Protein AF-E4RVJ8-F1 (afdb_monomer_lite)

Organism: Leadbetterella byssophila (strain DSM 17132 / JCM 16389 / KACC 11308 / NBRC 106382 / 4M15) (NCBI:txid649349)

Foldseek 3Di:
DDDDPPPPPPPDDPLLVVLVVCLVVVPPCSLVSVCLVPVVVLVDPDDLVVCQVVVCVVSVHNRDDSVSSVVCNVCVVVNVVVNVVVVPPPPPDDDDPDDDDD

Radius of gyration: 18.83 Å; chains: 1; bounding box: 49×25×59 Å

Secondary structure (DSSP, 8-state):
-------------HHHHHHHHHHHTT-TTHHHHHHHHTHHHHHS---HHHHHHHHHHHHTS----HHHHHHHHHHHHHHGGGTTTTSSTTSSSS--------

Sequence (102 aa):
MNQRPNQSTTGLSPARALLLTLYERKDAKRRRFLYHYYRNFFEEPYSVGYLVEIINRDLGKALVTARDIKYIRANVYKWKQEGEILSTKSQTDQRDGQSNPS

Structure (mmCIF, N/CA/C/O backbone):
data_AF-E4RVJ8-F1
#
_entry.id   AF-E4RVJ8-F1
#
loop_
_atom_site.group_PDB
_atom_site.id
_atom_site.type_symbol
_atom_site.label_atom_id
_atom_site.label_alt_id
_atom_site.label_comp_id
_atom_site.label_asym_id
_atom_site.label_entity_id
_atom_site.label_seq_id
_atom_site.pdbx_PDB_ins_code
_atom_site.Cartn_x
_atom_site.Cartn_y
_atom_site.Cartn_z
_atom_site.occupancy
_atom_site.B_iso_or_equiv
_atom_site.auth_seq_id
_atom_site.auth_comp_id
_atom_site.auth_asym_id
_atom_site.auth_atom_id
_atom_site.pdbx_PDB_model_num
ATOM 1 N N . MET A 1 1 ? -25.406 -8.255 39.015 1.00 43.03 1 MET A N 1
ATOM 2 C CA . MET A 1 1 ? -25.372 -7.293 37.890 1.00 43.03 1 MET A CA 1
ATOM 3 C C . MET A 1 1 ? -23.935 -7.208 37.405 1.00 43.03 1 MET A C 1
ATOM 5 O O . MET A 1 1 ? -23.144 -6.480 37.983 1.00 43.03 1 MET A O 1
ATOM 9 N N . ASN A 1 2 ? -23.569 -8.026 36.418 1.00 43.56 2 ASN A N 1
ATOM 10 C CA . ASN A 1 2 ? -22.188 -8.109 35.944 1.00 43.56 2 ASN A CA 1
ATOM 11 C C . ASN A 1 2 ? -22.005 -7.144 34.775 1.00 43.56 2 ASN A C 1
ATOM 13 O O . ASN A 1 2 ? -22.358 -7.468 33.644 1.00 43.56 2 ASN A O 1
ATOM 17 N N . GLN A 1 3 ? -21.455 -5.963 35.048 1.00 48.53 3 GLN A N 1
ATOM 18 C CA . GLN A 1 3 ? -20.867 -5.151 33.992 1.00 48.53 3 GLN A CA 1
ATOM 19 C C . GLN A 1 3 ? -19.481 -5.716 33.670 1.00 48.53 3 GLN A C 1
ATOM 21 O O . GLN A 1 3 ? -18.572 -5.674 34.494 1.00 48.53 3 GLN A O 1
ATOM 26 N N . ARG A 1 4 ? -19.324 -6.249 32.458 1.00 44.47 4 ARG A N 1
ATOM 27 C CA . ARG A 1 4 ? -18.021 -6.409 31.809 1.00 44.47 4 ARG A CA 1
ATOM 28 C C . ARG A 1 4 ? -17.947 -5.328 30.729 1.00 44.47 4 ARG A C 1
ATOM 30 O O . ARG A 1 4 ? -18.682 -5.440 29.747 1.00 44.47 4 ARG A O 1
ATOM 37 N N . PRO A 1 5 ? -17.118 -4.282 30.871 1.00 51.00 5 PRO A N 1
ATOM 38 C CA . PRO A 1 5 ? -16.837 -3.409 29.745 1.00 51.00 5 PRO A CA 1
ATOM 39 C C . PRO A 1 5 ? -16.041 -4.226 28.720 1.00 51.00 5 PRO A C 1
ATOM 41 O O . PRO A 1 5 ? -14.917 -4.650 28.982 1.00 51.00 5 PRO A O 1
ATOM 44 N N . ASN A 1 6 ? -16.647 -4.496 27.564 1.00 42.97 6 ASN A N 1
ATOM 45 C CA . ASN A 1 6 ? -15.969 -5.103 26.425 1.00 42.97 6 ASN A CA 1
ATOM 46 C C . ASN A 1 6 ? -15.025 -4.061 25.808 1.00 42.97 6 ASN A C 1
ATOM 48 O O . ASN A 1 6 ? -15.367 -3.378 24.844 1.00 42.97 6 ASN A O 1
ATOM 52 N N . GLN A 1 7 ? -13.849 -3.895 26.410 1.00 51.06 7 GLN A N 1
ATOM 53 C CA . GLN A 1 7 ? -12.745 -3.170 25.800 1.00 51.06 7 GLN A CA 1
ATOM 54 C C . GLN A 1 7 ? -12.041 -4.089 24.805 1.00 51.06 7 GLN A C 1
ATOM 56 O O . GLN A 1 7 ? -11.099 -4.795 25.145 1.00 51.06 7 GLN A O 1
ATOM 61 N N . SER A 1 8 ? -12.512 -4.059 23.562 1.00 46.47 8 SER A N 1
ATOM 62 C CA . SER A 1 8 ? -11.779 -4.591 22.409 1.00 46.47 8 SER A CA 1
ATOM 63 C C . SER A 1 8 ? -11.461 -3.475 21.411 1.00 46.47 8 SER A C 1
ATOM 65 O O . SER A 1 8 ? -11.493 -3.672 20.202 1.00 46.47 8 SER A O 1
ATOM 67 N N . THR A 1 9 ? -11.133 -2.275 21.897 1.00 50.38 9 THR A N 1
ATOM 68 C CA . THR A 1 9 ? -10.277 -1.344 21.149 1.00 50.38 9 THR A CA 1
ATOM 69 C C . THR A 1 9 ? -8.834 -1.796 21.341 1.00 50.38 9 THR A C 1
ATOM 71 O O . THR A 1 9 ? -8.054 -1.162 22.048 1.00 50.38 9 THR A O 1
ATOM 74 N N . THR A 1 10 ? -8.496 -2.955 20.779 1.00 50.06 10 THR A N 1
ATOM 75 C CA . THR A 1 10 ? -7.122 -3.455 20.729 1.00 50.06 10 THR A CA 1
ATOM 76 C C . THR A 1 10 ? -6.271 -2.383 20.056 1.00 50.06 10 THR A C 1
ATOM 78 O O . THR A 1 10 ? -6.524 -2.029 18.904 1.00 50.06 10 THR A O 1
ATOM 81 N N . GLY A 1 11 ? -5.325 -1.812 20.807 1.00 54.84 11 GLY A N 1
ATOM 82 C CA . GLY A 1 11 ? -4.494 -0.695 20.373 1.00 54.84 11 GLY A CA 1
ATOM 83 C C . GLY A 1 11 ? -3.888 -0.962 19.001 1.00 54.84 11 GLY A C 1
ATOM 84 O O . GLY A 1 11 ? -3.068 -1.864 18.836 1.00 54.84 11 GLY A O 1
ATOM 85 N N . LEU A 1 12 ? -4.321 -0.192 18.001 1.00 63.44 12 LEU A N 1
ATOM 86 C CA . LEU A 1 12 ? -3.677 -0.173 16.694 1.00 63.44 12 LEU A CA 1
ATOM 87 C C . LEU A 1 12 ? -2.194 0.125 16.919 1.00 63.44 12 LEU A C 1
ATOM 89 O O . LEU A 1 12 ? -1.866 1.056 17.658 1.00 63.44 12 LEU A O 1
ATOM 93 N N . SER A 1 13 ? -1.297 -0.634 16.282 1.00 82.25 13 SER A N 1
ATOM 94 C CA . SER A 1 13 ? 0.124 -0.290 16.327 1.00 82.25 13 SER A CA 1
ATOM 95 C C . SER A 1 13 ? 0.293 1.171 15.870 1.00 82.25 13 SER A C 1
ATOM 97 O O . SER A 1 13 ? -0.402 1.597 14.935 1.00 82.25 13 SER A O 1
ATOM 99 N N . PRO A 1 14 ? 1.188 1.966 16.487 1.00 85.19 14 PRO A N 1
ATOM 100 C CA . PRO A 1 14 ? 1.356 3.377 16.129 1.00 85.19 14 PRO A CA 1
ATOM 101 C C . PRO A 1 14 ? 1.585 3.587 14.624 1.00 85.19 14 PRO A C 1
ATOM 103 O O . PRO A 1 14 ? 1.063 4.525 14.023 1.00 85.19 14 PRO A O 1
ATOM 106 N N . ALA A 1 15 ? 2.293 2.650 13.985 1.00 86.69 15 ALA A N 1
ATOM 107 C CA . ALA A 1 15 ? 2.530 2.650 12.547 1.00 86.69 15 ALA A CA 1
ATOM 108 C C . ALA A 1 15 ? 1.252 2.403 11.720 1.00 86.69 15 ALA A C 1
ATOM 110 O O . ALA A 1 15 ? 1.043 3.079 10.711 1.00 86.69 15 ALA A O 1
ATOM 111 N N . ARG A 1 16 ? 0.360 1.498 12.149 1.00 91.06 16 ARG A N 1
ATOM 112 C CA . ARG A 1 16 ? -0.935 1.277 11.483 1.00 91.06 16 ARG A CA 1
ATOM 113 C C . ARG A 1 16 ? -1.838 2.502 11.604 1.00 91.06 16 ARG A C 1
ATOM 115 O O . ARG A 1 16 ? -2.433 2.913 10.611 1.00 91.06 16 ARG A O 1
ATOM 122 N N . ALA A 1 17 ? -1.915 3.111 12.787 1.00 91.00 17 ALA A N 1
ATOM 123 C CA . ALA A 1 17 ? -2.699 4.329 13.003 1.00 91.00 17 ALA A CA 1
ATOM 124 C C . ALA A 1 17 ? -2.197 5.494 12.129 1.00 91.00 17 ALA A C 1
ATOM 126 O O . ALA A 1 17 ? -2.995 6.199 11.502 1.00 91.00 17 ALA A O 1
ATOM 127 N N . LEU A 1 18 ? -0.873 5.647 12.012 1.00 92.88 18 LEU A N 1
ATOM 128 C CA . LEU A 1 18 ? -0.260 6.631 11.123 1.00 92.88 18 LEU A CA 1
ATOM 129 C C . LEU A 1 18 ? -0.596 6.361 9.651 1.00 92.88 18 LEU A C 1
ATOM 131 O O . LEU A 1 18 ? -1.004 7.280 8.943 1.00 92.88 18 LEU A O 1
ATOM 135 N N . LEU A 1 19 ? -0.486 5.112 9.191 1.00 93.81 19 LEU A N 1
ATOM 136 C CA . LEU A 1 19 ? -0.850 4.736 7.824 1.00 93.81 19 LEU A CA 1
ATOM 137 C C . LEU A 1 19 ? -2.312 5.086 7.508 1.00 93.81 19 LEU A C 1
ATOM 139 O O . LEU A 1 19 ? -2.584 5.682 6.465 1.00 93.81 19 LEU A O 1
ATOM 143 N N . LEU A 1 20 ? -3.240 4.783 8.418 1.00 93.88 20 LEU A N 1
ATOM 144 C CA . LEU A 1 20 ? -4.653 5.146 8.266 1.00 93.88 20 LEU A CA 1
ATOM 145 C C . LEU A 1 20 ? -4.835 6.666 8.170 1.00 93.88 20 LEU A C 1
ATOM 147 O O . LEU A 1 20 ? -5.495 7.142 7.248 1.00 93.88 20 LEU A O 1
ATOM 151 N N . THR A 1 21 ? -4.162 7.427 9.036 1.00 93.94 21 THR A N 1
ATOM 152 C CA . THR A 1 21 ? -4.196 8.900 9.023 1.00 93.94 21 THR A CA 1
ATOM 153 C C . THR A 1 21 ? -3.679 9.473 7.698 1.00 93.94 21 THR A C 1
ATOM 155 O O . THR A 1 21 ? -4.260 10.410 7.148 1.00 93.94 21 THR A O 1
ATOM 158 N N . LEU A 1 22 ? -2.603 8.903 7.140 1.00 95.06 22 LEU A N 1
ATOM 159 C CA . LEU A 1 22 ? -2.060 9.311 5.838 1.00 95.06 22 LEU A CA 1
ATOM 160 C C . LEU A 1 22 ? -3.058 9.055 4.699 1.00 95.06 22 LEU A C 1
ATOM 162 O O . LEU A 1 22 ? -3.146 9.854 3.763 1.00 95.06 22 LEU A O 1
ATOM 166 N N . TYR A 1 23 ? -3.817 7.959 4.767 1.00 94.19 23 TYR A N 1
ATOM 167 C CA . TYR A 1 23 ? -4.870 7.659 3.797 1.00 94.19 23 TYR A CA 1
ATOM 168 C C . TYR A 1 23 ? -6.074 8.594 3.931 1.00 94.19 23 TYR A C 1
ATOM 170 O O . TYR A 1 23 ? -6.544 9.107 2.914 1.00 94.19 23 TYR A O 1
ATOM 178 N N . GLU A 1 24 ? -6.519 8.881 5.153 1.00 93.44 24 GLU A N 1
ATOM 179 C CA . GLU A 1 24 ? -7.622 9.814 5.429 1.00 93.44 24 GLU A CA 1
ATOM 180 C C . GLU A 1 24 ? -7.311 11.226 4.916 1.00 93.44 24 GLU A C 1
ATOM 182 O O . GLU A 1 24 ? -8.129 11.841 4.233 1.00 93.44 24 GLU A O 1
ATOM 187 N N . ARG A 1 25 ? -6.083 11.704 5.140 1.00 94.94 25 ARG A N 1
ATOM 188 C CA . ARG A 1 25 ? -5.613 13.018 4.666 1.00 94.94 25 ARG A CA 1
ATOM 189 C C . ARG A 1 25 ? -5.245 13.047 3.184 1.00 94.94 25 ARG A C 1
ATOM 191 O O . ARG A 1 25 ? -4.871 14.096 2.669 1.00 94.94 25 ARG A O 1
ATOM 198 N N . LYS A 1 26 ? -5.314 11.903 2.494 1.00 92.88 26 LYS A N 1
ATOM 199 C CA . LYS A 1 26 ? -4.836 11.726 1.115 1.00 92.88 26 LYS A CA 1
ATOM 200 C C . LYS A 1 26 ? -3.393 12.215 0.925 1.00 92.88 26 LYS A C 1
ATOM 202 O O . LYS A 1 26 ? -3.038 12.679 -0.159 1.00 92.88 26 LYS A O 1
ATOM 207 N N . ASP A 1 27 ? -2.546 12.025 1.932 1.00 94.44 27 ASP A N 1
ATOM 208 C CA . ASP A 1 27 ? -1.149 12.455 1.909 1.00 94.44 27 ASP A CA 1
ATOM 209 C C . ASP A 1 27 ? -0.376 11.742 0.782 1.00 94.44 27 ASP A C 1
ATOM 211 O O . ASP A 1 27 ? -0.623 10.567 0.479 1.00 94.44 27 ASP A O 1
ATOM 215 N N . ALA A 1 28 ? 0.559 12.445 0.139 1.00 90.31 28 ALA A N 1
ATOM 216 C CA . ALA A 1 28 ? 1.395 11.891 -0.927 1.00 90.31 28 ALA A CA 1
ATOM 217 C C . ALA A 1 28 ? 2.335 10.781 -0.417 1.00 90.31 28 ALA A C 1
ATOM 219 O O . ALA A 1 28 ? 2.638 9.830 -1.145 1.00 90.31 28 ALA A O 1
ATOM 220 N N . LYS A 1 29 ? 2.750 10.852 0.853 1.00 92.19 29 LYS A N 1
ATOM 221 C CA . LYS A 1 29 ? 3.641 9.886 1.510 1.00 92.19 29 LYS A CA 1
ATOM 222 C C . LYS A 1 29 ? 2.954 8.560 1.822 1.00 92.19 29 LYS A C 1
ATOM 224 O O . LYS A 1 29 ? 3.654 7.576 2.058 1.00 92.19 29 LYS A O 1
ATOM 229 N N . ARG A 1 30 ? 1.616 8.487 1.767 1.00 95.00 30 ARG A N 1
ATOM 230 C CA . ARG A 1 30 ? 0.850 7.280 2.133 1.00 95.00 30 ARG A CA 1
ATOM 231 C C . ARG A 1 30 ? 1.323 6.024 1.404 1.00 95.00 30 ARG A C 1
ATOM 233 O O . ARG A 1 30 ? 1.463 4.979 2.020 1.00 95.00 30 ARG A O 1
ATOM 240 N N . ARG A 1 31 ? 1.642 6.134 0.107 1.00 95.44 31 ARG A N 1
ATOM 241 C CA . ARG A 1 31 ? 2.082 4.996 -0.721 1.00 95.44 31 ARG A CA 1
ATOM 242 C C . ARG A 1 31 ? 3.468 4.508 -0.327 1.00 95.44 31 ARG A C 1
ATOM 244 O O . ARG A 1 31 ? 3.726 3.311 -0.305 1.00 95.44 31 ARG A O 1
ATOM 251 N N . ARG A 1 32 ? 4.353 5.447 -0.003 1.00 94.38 32 ARG A N 1
ATOM 252 C CA . ARG A 1 32 ? 5.704 5.129 0.441 1.00 94.38 32 ARG A CA 1
ATOM 253 C C . ARG A 1 32 ? 5.685 4.489 1.829 1.00 94.38 32 ARG A C 1
ATOM 255 O O . ARG A 1 32 ? 6.349 3.481 2.037 1.00 94.38 32 ARG A O 1
ATOM 262 N N . PHE A 1 33 ? 4.882 5.022 2.748 1.00 95.00 33 PHE A N 1
ATOM 263 C CA . PHE A 1 33 ? 4.690 4.406 4.060 1.00 95.00 33 PHE A CA 1
ATOM 264 C C . PHE A 1 33 ? 4.053 3.013 3.941 1.00 95.00 33 PHE A C 1
ATOM 266 O O . PHE A 1 33 ? 4.517 2.084 4.592 1.00 95.00 33 PHE A O 1
ATOM 273 N N . LEU A 1 34 ? 3.060 2.843 3.056 1.00 95.75 34 LEU A N 1
ATOM 274 C CA . LEU A 1 34 ? 2.440 1.545 2.779 1.00 95.75 34 LEU A CA 1
ATOM 275 C C . LEU A 1 34 ? 3.476 0.502 2.340 1.00 95.75 34 LEU A C 1
ATOM 277 O O . LEU A 1 34 ? 3.451 -0.620 2.839 1.00 95.75 34 LEU A O 1
ATOM 281 N N . TYR A 1 35 ? 4.395 0.877 1.443 1.00 95.62 35 TYR A N 1
ATOM 282 C CA . TYR A 1 35 ? 5.481 -0.006 1.021 1.00 95.62 35 TYR A CA 1
ATOM 283 C C . TYR A 1 35 ? 6.346 -0.450 2.201 1.00 95.62 35 TYR A C 1
ATOM 285 O O . TYR A 1 35 ? 6.575 -1.640 2.355 1.00 95.62 35 TYR A O 1
ATOM 293 N N . HIS A 1 36 ? 6.810 0.478 3.041 1.00 93.44 36 HIS A N 1
ATOM 294 C CA . HIS A 1 36 ? 7.665 0.116 4.175 1.00 93.44 36 HIS A CA 1
ATOM 295 C C . HIS A 1 36 ? 6.926 -0.742 5.209 1.00 93.44 36 HIS A C 1
ATOM 297 O O . HIS A 1 36 ? 7.506 -1.692 5.725 1.00 93.44 36 HIS A O 1
ATOM 303 N N . TYR A 1 37 ? 5.651 -0.446 5.472 1.00 94.62 37 TYR A N 1
ATOM 304 C CA . TYR A 1 37 ? 4.835 -1.202 6.423 1.00 94.62 37 TYR A CA 1
ATOM 305 C C . TYR A 1 37 ? 4.573 -2.644 5.952 1.00 94.62 37 TYR A C 1
ATOM 307 O O . TYR A 1 37 ? 4.648 -3.573 6.747 1.00 94.62 37 TYR A O 1
ATOM 315 N N . TYR A 1 38 ? 4.320 -2.849 4.655 1.00 95.12 38 TYR A N 1
ATOM 316 C CA . TYR A 1 38 ? 4.051 -4.165 4.054 1.00 95.12 38 TYR A CA 1
ATOM 317 C C . TYR A 1 38 ? 5.199 -4.660 3.167 1.00 95.12 38 TYR A C 1
ATOM 319 O O . TYR A 1 38 ? 4.961 -5.346 2.172 1.00 95.12 38 TYR A O 1
ATOM 327 N N . ARG A 1 39 ? 6.447 -4.309 3.497 1.00 93.19 39 ARG A N 1
ATOM 328 C CA . ARG A 1 39 ? 7.613 -4.509 2.621 1.00 93.19 39 ARG A CA 1
ATOM 329 C C . ARG A 1 39 ? 7.717 -5.933 2.084 1.00 93.19 39 ARG A C 1
ATOM 331 O O . ARG A 1 39 ? 7.832 -6.112 0.875 1.00 93.19 39 ARG A O 1
ATOM 338 N N . ASN A 1 40 ? 7.569 -6.916 2.966 1.00 92.12 40 ASN A N 1
ATOM 339 C CA . ASN A 1 40 ? 7.675 -8.335 2.632 1.00 92.12 40 ASN A CA 1
ATOM 340 C C . ASN A 1 40 ? 6.676 -8.742 1.534 1.00 92.12 40 ASN A C 1
ATOM 342 O O . ASN A 1 40 ? 7.025 -9.471 0.616 1.00 92.12 40 ASN A O 1
ATOM 346 N N . PHE A 1 41 ? 5.452 -8.201 1.548 1.00 93.50 41 PHE A N 1
ATOM 347 C CA . PHE A 1 41 ? 4.468 -8.485 0.499 1.00 93.50 41 PHE A CA 1
ATOM 348 C C . PHE A 1 41 ? 4.862 -7.912 -0.869 1.00 93.50 41 PHE A C 1
ATOM 350 O O . PHE A 1 41 ? 4.471 -8.451 -1.900 1.00 93.50 41 PHE A O 1
ATOM 357 N N . PHE A 1 42 ? 5.607 -6.807 -0.905 1.00 92.88 42 PHE A N 1
ATOM 358 C CA . PHE A 1 42 ? 6.057 -6.195 -2.157 1.00 92.88 42 PHE A CA 1
ATOM 359 C C . PHE A 1 42 ? 7.350 -6.802 -2.706 1.00 92.88 42 PHE A C 1
ATOM 361 O O . PHE A 1 42 ? 7.655 -6.577 -3.878 1.00 92.88 42 PHE A O 1
ATOM 368 N N . GLU A 1 43 ? 8.107 -7.524 -1.881 1.00 90.00 43 GLU A N 1
ATOM 369 C CA . GLU A 1 43 ? 9.308 -8.251 -2.306 1.00 90.00 43 GLU A CA 1
ATOM 370 C C . GLU A 1 43 ? 8.958 -9.594 -2.965 1.00 90.00 43 GLU A C 1
ATOM 372 O O . GLU A 1 43 ? 9.688 -10.048 -3.843 1.00 90.00 43 GLU A O 1
ATOM 377 N N . GLU A 1 44 ? 7.787 -10.148 -2.648 1.00 92.31 44 GLU A N 1
ATOM 378 C CA . GLU A 1 44 ? 7.244 -11.357 -3.266 1.00 92.31 44 GLU A CA 1
ATOM 379 C C . GLU A 1 44 ? 6.492 -11.084 -4.592 1.00 92.31 44 GLU A C 1
ATOM 381 O O . GLU A 1 44 ? 5.860 -10.028 -4.768 1.00 92.31 44 GLU A O 1
ATOM 386 N N . PRO A 1 45 ? 6.467 -12.045 -5.540 1.00 92.88 45 PRO A N 1
ATOM 387 C CA . PRO A 1 45 ? 5.847 -11.893 -6.860 1.00 92.88 45 PRO A CA 1
ATOM 388 C C . PRO A 1 45 ? 4.310 -12.033 -6.839 1.00 92.88 45 PRO A C 1
ATOM 390 O O . PRO A 1 45 ? 3.708 -12.620 -7.738 1.00 92.88 45 PRO A O 1
ATOM 393 N N . TYR A 1 46 ? 3.633 -11.470 -5.836 1.00 96.62 46 TYR A N 1
ATOM 394 C CA . TYR A 1 46 ? 2.173 -11.537 -5.729 1.00 96.62 46 TYR A CA 1
ATOM 395 C C . TYR A 1 46 ? 1.451 -10.781 -6.856 1.00 96.62 46 TYR A C 1
ATOM 397 O O . TYR A 1 46 ? 1.966 -9.827 -7.450 1.00 96.62 46 TYR A O 1
ATOM 405 N N . SER A 1 47 ? 0.208 -11.154 -7.156 1.00 97.38 47 SER A N 1
ATOM 406 C CA . SER A 1 47 ? -0.607 -10.389 -8.105 1.00 97.38 47 SER A CA 1
ATOM 407 C C . SER A 1 47 ? -1.060 -9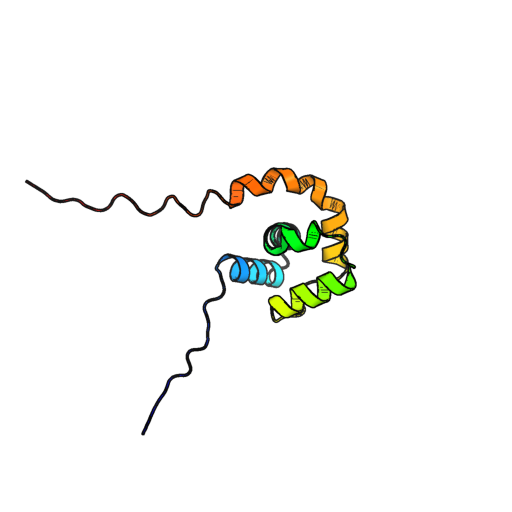.053 -7.495 1.00 97.38 47 SER A C 1
ATOM 409 O O . SER A 1 47 ? -1.155 -8.897 -6.278 1.00 97.38 47 SER A O 1
ATOM 411 N N . VAL A 1 48 ? -1.367 -8.062 -8.342 1.00 97.56 48 VAL A N 1
ATOM 412 C CA . VAL A 1 48 ? -1.879 -6.760 -7.871 1.00 97.56 48 VAL A CA 1
ATOM 413 C C . VAL A 1 48 ? -3.199 -6.924 -7.115 1.00 97.56 48 VAL A C 1
ATOM 415 O O . VAL A 1 48 ? -3.387 -6.282 -6.087 1.00 97.56 48 VAL A O 1
ATOM 418 N N . GLY A 1 49 ? -4.098 -7.778 -7.615 1.00 97.62 49 GLY A N 1
ATOM 419 C CA . GLY A 1 49 ? -5.388 -8.044 -6.975 1.00 97.62 49 GLY A CA 1
ATOM 420 C C . GLY A 1 49 ? -5.220 -8.665 -5.592 1.00 97.62 49 GLY A C 1
ATOM 421 O O . GLY A 1 49 ? -5.803 -8.169 -4.633 1.00 97.62 49 GLY A O 1
ATOM 422 N N . TYR A 1 50 ? -4.339 -9.662 -5.477 1.00 97.69 50 TYR A N 1
ATOM 423 C CA . TYR A 1 50 ? -4.046 -10.312 -4.201 1.00 97.69 50 TYR A CA 1
ATOM 424 C C . TYR A 1 50 ? -3.495 -9.327 -3.163 1.00 97.69 50 TYR A C 1
ATOM 426 O O . TYR A 1 50 ? -3.964 -9.301 -2.029 1.00 97.69 50 TYR A O 1
ATOM 434 N N . LEU A 1 51 ? -2.555 -8.458 -3.557 1.00 97.94 51 LEU A N 1
ATOM 435 C CA . LEU A 1 51 ? -2.008 -7.434 -2.660 1.00 97.94 51 LEU A CA 1
ATOM 436 C C . LEU A 1 51 ? -3.074 -6.458 -2.160 1.00 97.94 51 LEU A C 1
ATOM 438 O O . LEU A 1 51 ? -3.096 -6.130 -0.978 1.00 97.94 51 LEU A O 1
ATOM 442 N N . VAL A 1 52 ? -3.961 -5.994 -3.044 1.00 98.00 52 VAL A N 1
ATOM 443 C CA . VAL A 1 52 ? -5.077 -5.120 -2.652 1.00 98.00 52 VAL A CA 1
ATOM 444 C C . VAL A 1 52 ? -5.971 -5.819 -1.633 1.00 98.00 52 VAL A C 1
ATOM 446 O O . VAL A 1 52 ? -6.343 -5.213 -0.630 1.00 98.00 52 VAL A O 1
ATOM 449 N N . GLU A 1 53 ? -6.312 -7.079 -1.886 1.00 97.38 53 GLU A N 1
ATOM 450 C CA . GLU A 1 53 ? -7.201 -7.848 -1.025 1.00 97.38 53 GLU A CA 1
ATOM 451 C C . GLU A 1 53 ? -6.594 -8.075 0.362 1.00 97.38 53 GLU A C 1
ATOM 453 O O . GLU A 1 53 ? -7.210 -7.705 1.362 1.00 97.38 53 GLU A O 1
ATOM 458 N N . ILE A 1 54 ? -5.382 -8.635 0.434 1.00 97.06 54 ILE A N 1
ATOM 459 C CA . ILE A 1 54 ? -4.768 -9.012 1.711 1.00 97.06 54 ILE A CA 1
ATOM 460 C C . ILE A 1 54 ? -4.452 -7.786 2.573 1.00 97.06 54 ILE A C 1
ATOM 462 O O . ILE A 1 54 ? -4.705 -7.801 3.775 1.00 97.06 54 ILE A O 1
ATOM 466 N N . ILE A 1 55 ? -3.986 -6.691 1.958 1.00 96.75 55 ILE A N 1
ATOM 467 C CA . ILE A 1 55 ? -3.667 -5.450 2.671 1.00 96.75 55 ILE A CA 1
ATOM 468 C C . ILE A 1 55 ? -4.942 -4.784 3.190 1.00 96.75 55 ILE A C 1
ATOM 470 O O . ILE A 1 55 ? -4.997 -4.391 4.351 1.00 96.75 55 ILE A O 1
ATOM 474 N N . ASN A 1 56 ? -5.991 -4.659 2.371 1.00 96.50 56 ASN A N 1
ATOM 475 C CA . ASN A 1 56 ? -7.241 -4.054 2.842 1.00 96.50 56 ASN A CA 1
ATOM 476 C C . ASN A 1 56 ? -7.929 -4.907 3.912 1.00 96.50 56 ASN A C 1
ATOM 478 O O . ASN A 1 56 ? -8.531 -4.352 4.834 1.00 96.50 56 ASN A O 1
ATOM 482 N N . ARG A 1 57 ? -7.816 -6.239 3.814 1.00 96.00 57 ARG A N 1
ATOM 483 C CA . ARG A 1 57 ? -8.290 -7.171 4.841 1.00 96.00 57 ARG A CA 1
ATOM 484 C C . ARG A 1 57 ? -7.562 -6.943 6.165 1.00 96.00 57 ARG A C 1
ATOM 486 O O . ARG A 1 57 ? -8.228 -6.786 7.182 1.00 96.00 57 ARG A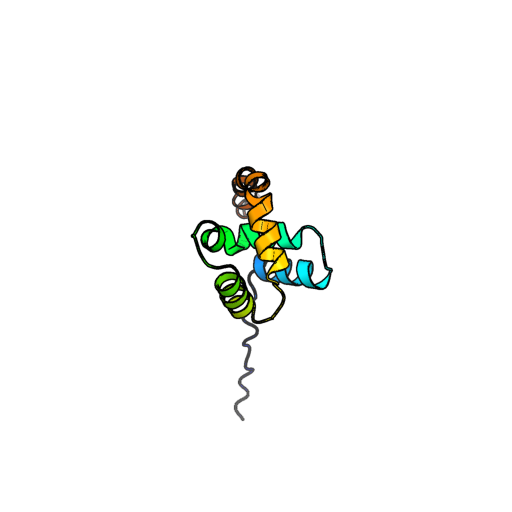 O 1
ATOM 493 N N . ASP A 1 58 ? -6.233 -6.847 6.144 1.00 94.88 58 ASP A N 1
ATOM 494 C CA . ASP A 1 58 ? -5.420 -6.562 7.337 1.00 94.88 58 ASP A CA 1
ATOM 495 C C . ASP A 1 58 ? -5.716 -5.171 7.930 1.00 94.88 58 ASP A C 1
ATOM 497 O O . ASP A 1 58 ? -5.883 -5.000 9.140 1.00 94.88 58 ASP A O 1
ATOM 501 N N . LEU A 1 59 ? -5.889 -4.160 7.072 1.00 92.25 59 LEU A N 1
ATOM 502 C CA . LEU A 1 59 ? -6.272 -2.814 7.498 1.00 92.25 59 LEU A CA 1
ATOM 503 C C . LEU A 1 59 ? -7.710 -2.737 8.028 1.00 92.25 59 LEU A C 1
ATOM 505 O O . LEU A 1 59 ? -8.016 -1.793 8.762 1.00 92.25 59 LEU A O 1
ATOM 509 N N . GLY A 1 60 ? -8.574 -3.701 7.703 1.00 93.62 60 GLY A N 1
ATOM 510 C CA . GLY A 1 60 ? -10.000 -3.698 8.043 1.00 93.62 60 GLY A CA 1
ATOM 511 C C . GLY A 1 60 ? -10.807 -2.620 7.308 1.00 93.62 60 GLY A C 1
ATOM 512 O O . GLY A 1 60 ? -11.926 -2.310 7.711 1.00 93.62 60 GLY A O 1
ATOM 513 N N . LYS A 1 61 ? -10.235 -2.003 6.264 1.00 91.75 61 LYS A N 1
ATOM 514 C CA . LYS A 1 61 ? -10.847 -0.926 5.470 1.00 91.75 61 LYS A CA 1
ATOM 515 C C . LYS 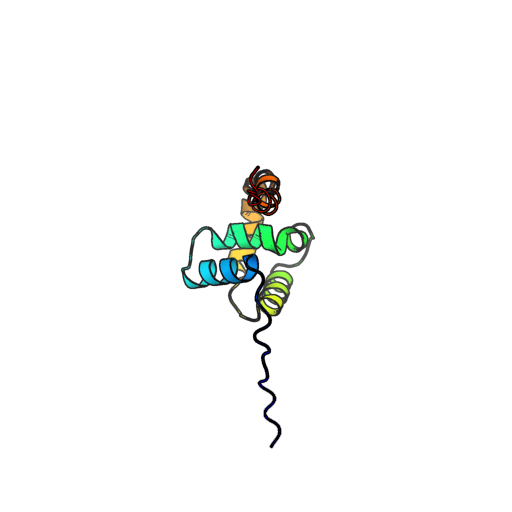A 1 61 ? -10.378 -1.015 4.016 1.00 91.75 61 LYS A C 1
ATOM 517 O O . LYS A 1 61 ? -9.199 -1.237 3.757 1.00 91.75 61 LYS A O 1
ATOM 522 N N . ALA A 1 62 ? -11.278 -0.758 3.069 1.00 94.19 62 ALA A N 1
ATOM 523 C CA . ALA A 1 62 ? -10.973 -0.719 1.636 1.00 94.19 62 ALA A CA 1
ATOM 524 C C . ALA A 1 62 ? -10.327 0.622 1.223 1.00 94.19 62 ALA A C 1
ATOM 526 O O . ALA A 1 62 ? -10.965 1.467 0.599 1.00 94.19 62 ALA A O 1
ATOM 527 N N . LEU A 1 63 ? -9.068 0.841 1.615 1.00 94.44 63 LEU A N 1
ATOM 528 C CA . LEU A 1 63 ? -8.338 2.099 1.379 1.00 94.44 63 LEU A CA 1
ATOM 529 C C . LEU A 1 63 ? -7.329 2.005 0.232 1.00 94.44 63 LEU A C 1
ATOM 531 O O . LEU A 1 63 ? -7.127 2.964 -0.514 1.00 94.44 63 LEU A O 1
ATOM 535 N N . VAL A 1 64 ? -6.668 0.859 0.104 1.00 96.31 64 VAL A N 1
ATOM 536 C CA . VAL A 1 64 ? -5.605 0.629 -0.870 1.00 96.31 64 VAL A CA 1
ATOM 537 C C . VAL A 1 64 ? -6.217 0.221 -2.198 1.00 96.31 64 VAL A C 1
ATOM 539 O O . VAL A 1 64 ? -7.037 -0.692 -2.271 1.00 96.31 64 VAL A O 1
ATOM 542 N N . THR A 1 65 ? -5.795 0.885 -3.269 1.00 97.44 65 THR A N 1
ATOM 543 C CA . THR A 1 65 ? -6.282 0.606 -4.622 1.00 97.44 65 THR A CA 1
ATOM 544 C C . THR A 1 65 ? -5.222 -0.089 -5.469 1.00 97.44 65 THR A C 1
ATOM 546 O O . THR A 1 65 ? -4.020 0.029 -5.224 1.00 97.44 65 THR A O 1
ATOM 549 N N . ALA A 1 66 ? -5.645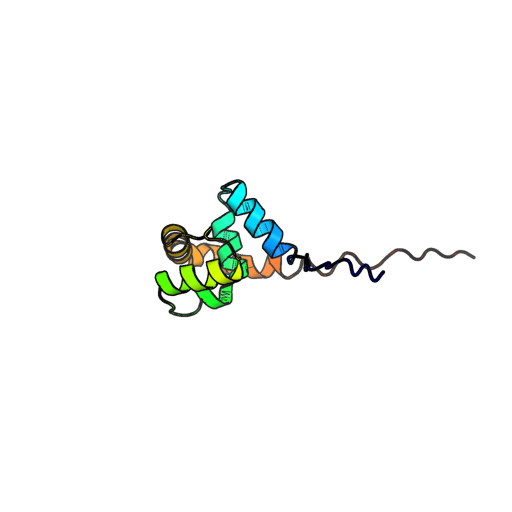 -0.731 -6.562 1.00 97.69 66 ALA A N 1
ATOM 550 C CA . ALA A 1 66 ? -4.717 -1.282 -7.553 1.00 97.69 66 ALA A CA 1
ATOM 551 C C . ALA A 1 66 ? -3.759 -0.217 -8.126 1.00 97.69 66 ALA A C 1
ATOM 553 O O . ALA A 1 66 ? -2.623 -0.531 -8.485 1.00 97.69 66 ALA A O 1
ATOM 554 N N . ARG A 1 67 ? -4.191 1.053 -8.190 1.00 97.38 67 ARG A N 1
ATOM 555 C CA . ARG A 1 67 ? -3.348 2.176 -8.623 1.00 97.38 67 ARG A CA 1
ATOM 556 C C . ARG A 1 67 ? -2.211 2.433 -7.637 1.00 97.38 67 ARG A C 1
ATOM 558 O O . ARG A 1 67 ? -1.095 2.684 -8.081 1.00 97.38 67 ARG A O 1
ATOM 565 N N . ASP A 1 68 ? -2.471 2.343 -6.335 1.00 96.56 68 ASP A N 1
ATOM 566 C CA . ASP A 1 68 ? -1.431 2.509 -5.317 1.00 96.56 68 ASP A CA 1
ATOM 567 C C . ASP A 1 68 ? -0.387 1.391 -5.419 1.00 96.56 68 ASP A C 1
ATOM 569 O O . ASP A 1 68 ? 0.804 1.685 -5.467 1.00 96.56 68 ASP A O 1
ATOM 573 N N . ILE A 1 69 ? -0.818 0.132 -5.569 1.00 97.62 69 ILE A N 1
ATOM 574 C CA . ILE A 1 69 ? 0.090 -1.018 -5.732 1.00 97.62 69 ILE A CA 1
ATOM 575 C C . ILE A 1 69 ? 0.966 -0.876 -6.983 1.00 97.62 69 ILE A C 1
ATOM 577 O O . ILE A 1 69 ? 2.187 -1.026 -6.906 1.00 97.62 69 ILE A O 1
ATOM 581 N N . LYS A 1 70 ? 0.368 -0.546 -8.137 1.00 97.38 70 LYS A N 1
ATOM 582 C CA . LYS A 1 70 ? 1.113 -0.323 -9.390 1.00 97.38 70 LYS A CA 1
ATOM 583 C C . LYS A 1 70 ? 2.106 0.830 -9.252 1.00 97.38 70 LYS A C 1
ATOM 585 O O . LYS A 1 70 ? 3.253 0.701 -9.670 1.00 97.38 70 LYS A O 1
ATOM 590 N N . TYR A 1 71 ? 1.683 1.930 -8.629 1.00 96.62 71 TYR A N 1
ATOM 591 C CA . TYR A 1 71 ? 2.547 3.079 -8.378 1.00 96.62 71 TYR A CA 1
ATOM 592 C C . TYR A 1 71 ? 3.742 2.709 -7.495 1.00 96.62 71 TYR A C 1
ATOM 594 O O . TYR A 1 71 ? 4.867 3.100 -7.799 1.00 96.62 71 TYR A O 1
ATOM 602 N N . ILE A 1 72 ? 3.506 1.951 -6.421 1.00 95.81 72 ILE A N 1
ATOM 603 C CA . ILE A 1 72 ? 4.558 1.484 -5.517 1.00 95.81 72 ILE A CA 1
ATOM 604 C C . ILE A 1 72 ? 5.554 0.620 -6.283 1.00 95.81 72 ILE A C 1
ATOM 606 O O . ILE A 1 72 ? 6.736 0.939 -6.277 1.00 95.81 72 ILE A O 1
ATOM 610 N N . ARG A 1 73 ? 5.098 -0.398 -7.022 1.00 95.06 73 ARG A N 1
ATOM 611 C CA . ARG A 1 73 ? 5.985 -1.260 -7.828 1.00 95.06 73 ARG A CA 1
ATOM 612 C C . ARG A 1 73 ? 6.829 -0.473 -8.825 1.00 95.06 73 ARG A C 1
ATOM 614 O O . ARG A 1 73 ? 8.015 -0.742 -8.960 1.00 95.06 73 ARG A O 1
ATOM 621 N N . ALA A 1 74 ? 6.240 0.536 -9.462 1.00 94.94 74 ALA A N 1
ATOM 622 C CA . ALA A 1 74 ? 6.945 1.395 -10.404 1.00 94.94 74 ALA A CA 1
ATOM 623 C C . ALA A 1 74 ? 7.969 2.341 -9.750 1.00 94.94 74 ALA A C 1
ATOM 625 O O . ALA A 1 74 ? 8.785 2.905 -10.463 1.00 94.94 74 ALA A O 1
ATOM 626 N N . ASN A 1 75 ? 7.935 2.555 -8.429 1.00 93.56 75 ASN A N 1
ATOM 627 C CA . ASN A 1 75 ? 8.812 3.513 -7.737 1.00 93.56 75 ASN A CA 1
ATOM 628 C C . ASN A 1 75 ? 9.647 2.893 -6.608 1.00 93.56 75 ASN A C 1
ATOM 630 O O . ASN A 1 75 ? 10.502 3.572 -6.044 1.00 93.56 75 ASN A O 1
ATOM 634 N N . VAL A 1 76 ? 9.436 1.615 -6.287 1.00 90.94 76 VAL A N 1
ATOM 635 C CA . VAL A 1 76 ? 10.021 0.949 -5.117 1.00 90.94 76 VAL A CA 1
ATOM 636 C C . VAL A 1 76 ? 11.548 0.972 -5.116 1.00 90.94 76 VAL A C 1
ATOM 638 O O . VAL A 1 76 ? 12.163 1.114 -4.061 1.00 90.94 76 VAL A O 1
ATOM 641 N N . TYR A 1 77 ? 12.171 0.917 -6.294 1.00 89.06 77 TYR A N 1
ATOM 642 C CA . TYR A 1 77 ? 13.625 0.988 -6.446 1.00 89.06 77 TYR A CA 1
ATOM 643 C C . TYR A 1 77 ? 14.223 2.285 -5.876 1.00 89.06 77 TYR A C 1
ATOM 645 O O . TYR A 1 77 ? 15.362 2.276 -5.422 1.00 89.06 77 TYR A O 1
ATOM 653 N N . LYS A 1 78 ? 13.445 3.377 -5.831 1.00 88.94 78 LYS A N 1
ATOM 654 C CA . LYS A 1 78 ? 13.861 4.655 -5.234 1.00 88.94 78 LYS A CA 1
ATOM 655 C C . LYS A 1 78 ? 13.833 4.631 -3.705 1.00 88.94 78 LYS A C 1
ATOM 657 O O . LYS A 1 78 ? 14.541 5.409 -3.088 1.00 88.94 78 LYS A O 1
ATOM 662 N N . TRP A 1 79 ? 13.020 3.764 -3.095 1.00 85.88 79 TRP A N 1
ATOM 663 C CA . TRP A 1 79 ? 12.767 3.760 -1.644 1.00 85.88 79 TRP A CA 1
ATOM 664 C C . TRP A 1 79 ? 13.468 2.625 -0.898 1.00 85.88 79 TRP A C 1
ATOM 666 O O . TRP A 1 79 ? 13.555 2.665 0.329 1.00 85.88 79 TRP A O 1
ATOM 676 N N . LYS A 1 80 ? 13.968 1.605 -1.609 1.00 77.25 80 LYS A N 1
ATOM 677 C CA . LYS A 1 80 ? 14.676 0.463 -1.005 1.00 77.25 80 LYS A CA 1
ATOM 678 C C . LYS A 1 80 ? 15.879 0.881 -0.149 1.00 77.25 80 LYS A C 1
ATOM 680 O O . LYS A 1 80 ? 16.140 0.221 0.848 1.00 77.25 80 LYS A O 1
ATOM 685 N N . GLN A 1 81 ? 16.540 1.988 -0.487 1.00 67.56 81 GLN A N 1
ATOM 686 C CA . GLN A 1 81 ? 17.706 2.495 0.247 1.00 67.56 81 GLN A CA 1
ATOM 687 C C . GLN A 1 81 ? 17.349 3.225 1.555 1.00 67.56 81 GLN A C 1
ATOM 689 O O . GLN A 1 81 ? 18.208 3.450 2.393 1.00 67.56 81 GLN A O 1
ATOM 694 N N . GLU A 1 82 ? 16.079 3.582 1.765 1.00 63.22 82 GLU A N 1
ATOM 695 C CA . GLU A 1 82 ? 15.663 4.429 2.893 1.00 63.22 82 GLU A CA 1
ATOM 696 C C . GLU A 1 82 ? 15.079 3.620 4.072 1.00 63.22 82 GLU A C 1
ATOM 698 O O . GLU A 1 82 ? 14.759 4.177 5.121 1.00 63.22 82 GLU A O 1
ATOM 703 N N . GLY A 1 83 ? 14.921 2.300 3.909 1.00 56.34 83 GLY A N 1
ATOM 704 C CA . GLY A 1 83 ? 14.293 1.411 4.896 1.00 56.34 83 GLY A CA 1
ATOM 705 C C . GLY A 1 83 ? 15.116 1.157 6.164 1.00 56.34 83 GLY A C 1
ATOM 706 O O . GLY A 1 83 ? 14.546 0.751 7.171 1.00 56.34 83 GLY A O 1
ATOM 707 N N . GLU A 1 84 ? 16.420 1.428 6.143 1.00 51.88 84 GLU A N 1
ATOM 708 C CA . GLU A 1 84 ? 17.320 1.211 7.287 1.00 51.88 84 GLU A CA 1
ATOM 709 C C . GLU A 1 84 ? 17.165 2.296 8.374 1.00 51.88 84 GLU A C 1
ATOM 711 O O . GLU A 1 84 ? 17.386 2.056 9.558 1.00 51.88 84 GLU A O 1
ATOM 716 N N . ILE A 1 85 ? 16.678 3.484 7.997 1.00 49.84 85 ILE A N 1
ATOM 717 C CA . ILE A 1 85 ? 16.609 4.670 8.870 1.00 49.84 85 ILE A CA 1
ATOM 718 C C . ILE A 1 85 ? 15.354 4.665 9.768 1.00 49.84 85 ILE A C 1
ATOM 720 O O . ILE A 1 85 ? 15.323 5.312 10.814 1.00 49.84 85 ILE A O 1
ATOM 724 N N . LEU A 1 86 ? 14.293 3.950 9.378 1.00 51.97 86 LEU A N 1
ATOM 725 C CA . LEU A 1 86 ? 13.036 3.903 10.142 1.00 51.97 86 LEU A CA 1
ATOM 726 C C . LEU A 1 86 ? 13.041 2.845 11.256 1.00 51.97 86 LEU A C 1
ATOM 728 O O . LEU A 1 86 ? 12.267 2.978 12.199 1.00 51.97 86 LEU A O 1
ATOM 732 N N . SER A 1 87 ? 13.918 1.836 11.185 1.00 45.31 87 SER A N 1
ATOM 733 C CA . SER A 1 87 ? 14.010 0.778 12.203 1.00 45.31 87 SER A CA 1
ATOM 734 C C . SER A 1 87 ? 14.804 1.195 13.449 1.00 45.31 87 SER A C 1
ATOM 736 O O . SER A 1 87 ? 14.642 0.588 14.503 1.00 45.31 87 SER A O 1
ATOM 738 N N . THR A 1 88 ? 15.649 2.225 13.360 1.00 43.56 88 THR A N 1
ATOM 739 C CA . THR A 1 88 ? 16.580 2.629 14.432 1.00 43.56 88 THR A CA 1
ATOM 740 C C . THR A 1 88 ? 16.040 3.710 15.371 1.00 43.56 88 THR A C 1
ATOM 742 O O . THR A 1 88 ? 16.629 3.954 16.417 1.00 43.56 88 THR A O 1
ATOM 745 N N . LYS A 1 89 ? 14.899 4.343 15.065 1.00 44.91 89 LYS A N 1
ATOM 746 C CA . LYS A 1 89 ? 14.354 5.449 15.883 1.00 44.91 89 LYS A CA 1
ATOM 747 C C . LYS A 1 89 ? 13.430 5.020 17.027 1.00 44.91 89 LYS A C 1
ATOM 749 O O . LYS A 1 89 ? 12.939 5.874 17.754 1.00 44.91 89 LYS A O 1
ATOM 754 N N . SER A 1 90 ? 13.191 3.723 17.212 1.00 48.53 90 SER A N 1
ATOM 755 C CA . SER A 1 90 ? 12.291 3.213 18.259 1.00 48.53 90 SER A CA 1
ATOM 756 C C . SER A 1 90 ? 13.001 2.783 19.552 1.00 48.53 90 SER A C 1
ATOM 758 O O . SER A 1 90 ? 12.365 2.147 20.386 1.00 48.53 90 SER A O 1
ATOM 760 N N . GLN A 1 91 ? 14.290 3.108 19.744 1.00 47.28 91 GLN A N 1
ATOM 761 C CA . GLN A 1 91 ? 15.081 2.563 20.861 1.00 47.28 91 GLN A CA 1
ATOM 762 C C . GLN A 1 91 ? 15.940 3.576 21.649 1.00 47.28 91 GLN A C 1
ATOM 764 O O . GLN A 1 91 ? 16.879 3.167 22.326 1.00 47.28 91 GLN A O 1
ATOM 769 N N . THR A 1 92 ? 15.634 4.880 21.621 1.00 44.94 92 THR A N 1
ATOM 770 C CA . THR A 1 92 ? 16.444 5.898 22.337 1.00 44.94 92 THR A CA 1
ATOM 771 C C . THR A 1 92 ? 15.619 6.894 23.156 1.00 44.94 92 THR A C 1
ATOM 773 O O . THR A 1 92 ? 15.933 8.074 23.177 1.00 44.94 92 THR A O 1
ATOM 776 N N . ASP A 1 93 ? 14.573 6.439 23.851 1.00 49.28 93 ASP A N 1
ATOM 777 C CA . ASP A 1 93 ? 13.834 7.309 24.791 1.00 49.28 93 ASP A CA 1
ATOM 778 C C . ASP A 1 9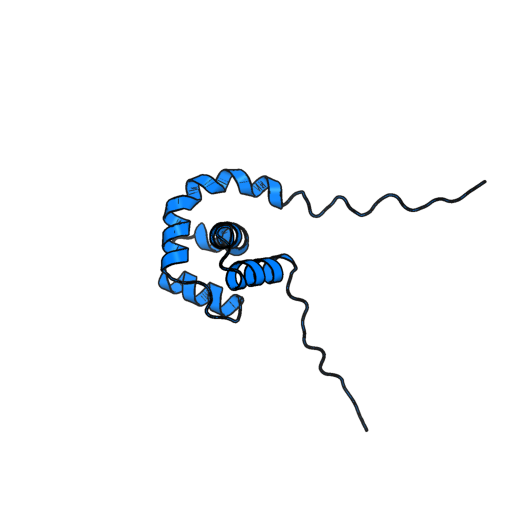3 ? 13.513 6.611 26.125 1.00 49.28 93 ASP A C 1
ATOM 780 O O . ASP A 1 93 ? 12.430 6.741 26.681 1.00 49.28 93 ASP A O 1
ATOM 784 N N . GLN A 1 94 ? 14.451 5.799 26.633 1.00 51.16 94 GLN A N 1
ATOM 785 C CA . GLN A 1 94 ? 14.408 5.277 28.007 1.00 51.16 94 GLN A CA 1
ATOM 786 C C . GLN A 1 94 ? 15.824 5.082 28.558 1.00 51.16 94 GLN A C 1
ATOM 788 O O . GLN A 1 94 ? 16.345 3.966 28.569 1.00 51.16 94 GLN A O 1
ATOM 793 N N . ARG A 1 95 ? 16.457 6.177 28.983 1.00 50.75 95 ARG A N 1
ATOM 794 C CA . ARG A 1 95 ? 17.458 6.232 30.062 1.00 50.75 95 ARG A CA 1
ATOM 795 C C . ARG A 1 95 ? 17.918 7.679 30.204 1.00 50.75 95 ARG A C 1
ATOM 797 O O . ARG A 1 95 ? 18.674 8.156 29.376 1.00 50.75 95 ARG A O 1
ATOM 804 N N . ASP A 1 96 ? 17.355 8.380 31.181 1.00 50.53 96 ASP A N 1
ATOM 805 C CA . ASP A 1 96 ? 18.113 9.107 32.208 1.00 50.53 96 ASP A CA 1
ATOM 806 C C . ASP A 1 96 ? 17.143 9.963 33.019 1.00 50.53 96 ASP A C 1
ATOM 808 O O . ASP A 1 96 ? 16.784 11.088 32.686 1.00 50.53 96 ASP A O 1
ATOM 812 N N . GLY A 1 97 ? 16.664 9.351 34.094 1.00 53.12 97 GLY A N 1
ATOM 813 C CA . GLY A 1 97 ? 15.734 9.939 35.040 1.00 53.12 97 GLY A CA 1
ATOM 814 C C . GLY A 1 97 ? 15.848 9.210 36.364 1.00 53.12 97 GLY A C 1
ATOM 815 O O . GLY A 1 97 ? 14.874 8.641 36.842 1.00 53.12 97 GLY A O 1
ATOM 816 N N . GLN A 1 98 ? 17.054 9.171 36.931 1.00 46.88 98 GLN A N 1
ATOM 817 C CA . GLN A 1 98 ? 17.218 8.811 38.333 1.00 46.88 98 GLN A CA 1
ATOM 818 C C . GLN A 1 98 ? 18.299 9.683 38.962 1.00 46.88 98 GLN A C 1
ATOM 820 O O . GLN A 1 98 ? 19.458 9.314 39.116 1.00 46.88 98 GLN A O 1
ATOM 825 N N . SER A 1 99 ? 17.873 10.895 39.302 1.00 52.09 99 SER A N 1
ATOM 826 C CA . SER A 1 99 ? 18.462 11.672 40.380 1.00 52.09 99 SER A CA 1
ATOM 827 C C . SER A 1 99 ? 18.325 10.869 41.675 1.00 52.09 99 SER A C 1
ATOM 829 O O . SER A 1 99 ? 17.224 10.424 41.998 1.00 52.09 99 SER A O 1
ATOM 831 N N . ASN A 1 100 ? 19.403 10.724 42.442 1.00 49.31 100 ASN A N 1
ATOM 832 C CA . ASN A 1 100 ? 19.262 10.730 43.892 1.00 49.31 100 ASN A CA 1
ATOM 833 C C . ASN A 1 100 ? 20.516 11.311 44.569 1.00 49.31 100 ASN A C 1
ATOM 835 O O . ASN A 1 100 ? 21.612 11.196 44.016 1.00 49.31 100 ASN A O 1
ATOM 839 N N . PRO A 1 101 ? 20.335 11.983 45.716 1.00 63.00 101 PRO A N 1
ATOM 840 C CA . PRO A 1 101 ? 21.289 12.909 46.300 1.00 63.00 101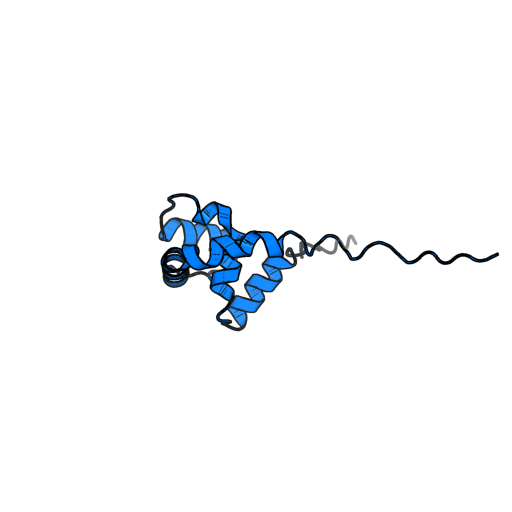 PRO A CA 1
ATOM 841 C C . PRO A 1 101 ? 22.212 12.219 47.306 1.00 63.00 101 PRO A C 1
ATOM 843 O O . PRO A 1 101 ? 21.912 11.137 47.817 1.00 63.00 101 PRO A O 1
ATOM 846 N N . SER A 1 102 ? 23.303 12.893 47.650 1.00 48.16 102 SER A N 1
ATOM 847 C CA . SER A 1 102 ? 23.984 12.783 48.944 1.00 48.16 102 SER A CA 1
ATOM 848 C C . SER A 1 102 ? 24.632 14.121 49.266 1.00 48.16 102 SER A C 1
ATOM 850 O O . SER A 1 102 ? 25.177 14.731 48.318 1.00 48.16 102 SER A O 1
#

pLDDT: mean 79.36, std 20.88, range [42.97, 98.0]